Protein AF-A0A7W7I916-F1 (afdb_monomer)

Organism: NCBI:txid79909

Secondary structure (DSSP, 8-state):
------PPPPPPTTSHHHHHHHHT-S-EEE--SSHHHHHHHHHHHHHS---EEE-------STT----------S--TT---

Solvent-accessible surface area (backbone atoms only — not comparable to full-atom values): 5672 Å² total; per-residue (Å²): 136,88,77,77,87,74,75,78,76,80,69,49,68,86,36,74,69,23,43,58,58,52,69,79,42,79,62,45,76,43,69,66,90,52,71,64,60,46,51,51,49,52,46,44,30,71,76,71,67,31,53,64,49,75,60,77,85,84,76,85,78,56,98,90,58,91,72,95,65,97,68,86,78,85,69,75,61,90,85,73,81,127

Radius of gyration: 18.06 Å; Cα contacts (8 Å, |Δi|>4): 55; chains: 1; bounding box: 31×57×39 Å

Structure (mmCIF, N/CA/C/O backbone):
data_AF-A0A7W7I916-F1
#
_entry.id   AF-A0A7W7I916-F1
#
loop_
_atom_site.group_PDB
_atom_site.id
_atom_site.type_symbol
_atom_site.label_atom_id
_atom_site.label_alt_id
_atom_site.label_comp_id
_atom_site.label_asym_id
_atom_site.label_entity_id
_atom_site.label_seq_id
_atom_site.pdbx_PDB_ins_code
_atom_site.Cartn_x
_atom_site.Cartn_y
_atom_site.Cartn_z
_atom_site.occupancy
_atom_site.B_iso_or_equiv
_atom_site.auth_seq_id
_atom_site.auth_comp_id
_atom_site.auth_asym_id
_atom_site.auth_atom_id
_atom_site.pdbx_PDB_model_num
ATOM 1 N N . MET A 1 1 ? 16.748 38.772 4.925 1.00 43.50 1 MET A N 1
ATOM 2 C CA . MET A 1 1 ? 16.093 37.599 5.540 1.00 43.50 1 MET A CA 1
ATOM 3 C C . MET A 1 1 ? 15.091 37.044 4.530 1.00 43.50 1 MET A C 1
ATOM 5 O O . MET A 1 1 ? 13.937 37.438 4.539 1.00 43.50 1 MET A O 1
ATOM 9 N N . VAL A 1 2 ? 15.556 36.237 3.574 1.00 48.16 2 VAL A N 1
ATOM 10 C CA . VAL A 1 2 ? 14.700 35.612 2.547 1.00 48.16 2 VAL A CA 1
ATOM 11 C C . VAL A 1 2 ? 14.250 34.252 3.072 1.00 48.16 2 VAL A C 1
ATOM 13 O O . VAL A 1 2 ? 14.941 33.254 2.904 1.00 48.16 2 VAL A O 1
ATOM 16 N N . GLY A 1 3 ? 13.130 34.234 3.794 1.00 51.19 3 GLY A N 1
ATOM 17 C CA . GLY A 1 3 ? 12.445 33.003 4.181 1.00 51.19 3 GLY A CA 1
ATOM 18 C C . GLY A 1 3 ? 11.452 32.627 3.090 1.00 51.19 3 GLY A C 1
ATOM 19 O O . GLY A 1 3 ? 10.361 33.185 3.036 1.00 51.19 3 GLY A O 1
ATOM 20 N N . GLY A 1 4 ? 11.844 31.730 2.186 1.00 57.50 4 GLY A N 1
ATOM 21 C CA . GLY A 1 4 ? 10.918 31.148 1.219 1.00 57.50 4 GLY A CA 1
ATOM 22 C C . GLY A 1 4 ? 9.878 30.287 1.938 1.00 57.50 4 GLY A C 1
ATOM 23 O O . GLY A 1 4 ? 10.233 29.447 2.762 1.00 57.50 4 GLY A O 1
ATOM 24 N N . PHE A 1 5 ? 8.598 30.496 1.628 1.00 67.62 5 PHE A N 1
ATOM 25 C CA . PHE A 1 5 ? 7.484 29.655 2.069 1.00 67.62 5 PHE A CA 1
ATOM 26 C C . PHE A 1 5 ? 7.590 28.283 1.387 1.00 67.62 5 PHE A C 1
ATOM 28 O O . PHE A 1 5 ? 6.993 28.037 0.340 1.00 67.62 5 PHE A O 1
ATOM 35 N N . LEU A 1 6 ? 8.415 27.392 1.937 1.00 66.44 6 LEU A N 1
ATOM 36 C CA . LEU A 1 6 ? 8.409 25.987 1.550 1.00 66.44 6 LEU A CA 1
ATOM 37 C C . LEU A 1 6 ? 7.125 25.375 2.107 1.00 66.44 6 LEU A C 1
ATOM 39 O O . LEU A 1 6 ? 6.961 25.238 3.318 1.00 66.44 6 LEU A O 1
ATOM 43 N N . LYS A 1 7 ? 6.190 25.044 1.213 1.00 68.88 7 LYS A N 1
ATOM 44 C CA . LYS A 1 7 ? 4.992 24.291 1.579 1.00 68.88 7 LYS A CA 1
ATOM 45 C C . LYS A 1 7 ? 5.453 22.942 2.153 1.00 68.88 7 LYS A C 1
ATOM 47 O O . LYS A 1 7 ? 6.285 22.294 1.512 1.00 68.88 7 LYS A O 1
ATOM 52 N N . PRO A 1 8 ? 4.971 22.529 3.338 1.00 79.19 8 PRO A N 1
ATOM 53 C CA . PRO A 1 8 ? 5.373 21.255 3.9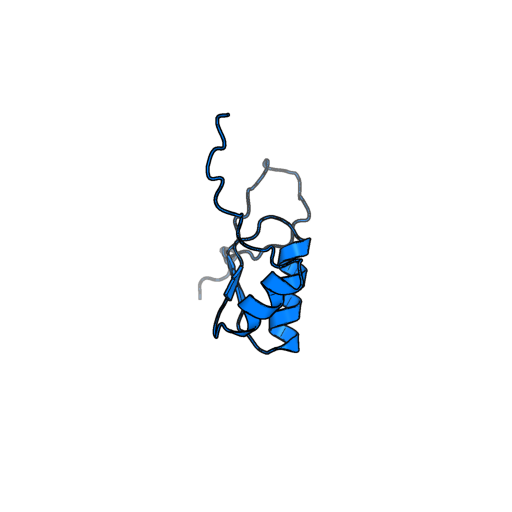13 1.00 79.19 8 PRO A CA 1
ATOM 54 C C . PRO A 1 8 ? 5.027 20.131 2.937 1.00 79.19 8 PRO A C 1
ATOM 56 O O . PRO A 1 8 ? 3.961 20.145 2.313 1.00 79.19 8 PRO A O 1
ATOM 59 N N . ALA A 1 9 ? 5.955 19.188 2.777 1.00 76.75 9 ALA A N 1
ATOM 60 C CA . ALA A 1 9 ? 5.693 17.991 1.999 1.00 76.75 9 ALA A CA 1
ATOM 61 C C . ALA A 1 9 ? 4.523 17.219 2.637 1.00 76.75 9 ALA A C 1
ATOM 63 O O . ALA A 1 9 ? 4.390 17.227 3.866 1.00 76.75 9 ALA A O 1
ATOM 64 N N . PRO A 1 10 ? 3.665 16.570 1.834 1.00 84.19 10 PRO A N 1
ATOM 65 C CA . PRO A 1 10 ? 2.660 15.670 2.379 1.00 84.19 10 PRO A CA 1
ATOM 66 C C . PRO A 1 10 ? 3.340 14.537 3.172 1.00 84.19 10 PRO A C 1
ATOM 68 O O . PRO A 1 10 ? 4.449 14.128 2.812 1.00 84.19 10 PRO A O 1
ATOM 71 N N . PRO A 1 11 ? 2.697 14.037 4.241 1.00 91.38 11 PRO A N 1
ATOM 72 C CA . PRO A 1 11 ? 3.255 12.972 5.068 1.00 91.38 11 PRO A CA 1
ATOM 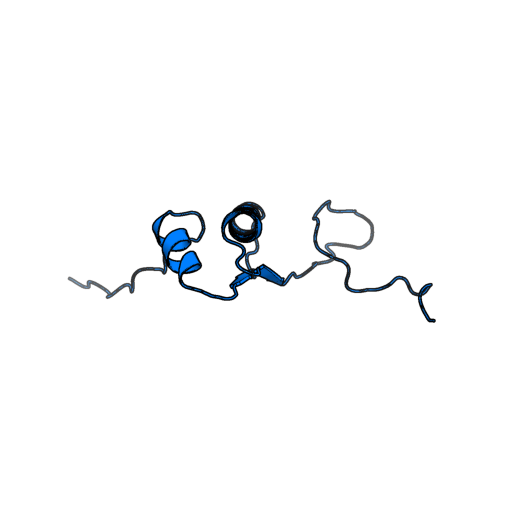73 C C . PRO A 1 11 ? 3.432 11.682 4.263 1.00 91.38 11 PRO A C 1
ATOM 75 O O . PRO A 1 11 ? 2.660 11.381 3.349 1.00 91.38 11 PRO A O 1
ATOM 78 N N . SER A 1 12 ? 4.461 10.910 4.607 1.00 93.06 12 SER A N 1
ATOM 79 C CA . SER A 1 12 ? 4.747 9.633 3.951 1.00 93.06 12 SER A CA 1
ATOM 80 C C . SER A 1 12 ? 3.783 8.548 4.425 1.00 93.06 12 SER A C 1
ATOM 82 O O . SER A 1 12 ? 3.453 8.486 5.604 1.00 93.06 12 SER A O 1
ATOM 84 N N . ILE A 1 13 ? 3.405 7.611 3.548 1.00 93.69 13 ILE A N 1
ATOM 85 C CA . ILE A 1 13 ? 2.612 6.432 3.946 1.00 93.69 13 ILE A CA 1
ATOM 86 C C . ILE A 1 13 ? 3.353 5.529 4.947 1.00 93.69 13 ILE A C 1
ATOM 88 O O . ILE A 1 13 ? 2.747 4.736 5.656 1.00 93.69 13 ILE A O 1
ATOM 92 N N . CYS A 1 14 ? 4.679 5.657 5.025 1.00 95.19 14 CYS A N 1
ATOM 93 C CA . CYS A 1 14 ? 5.503 4.944 5.998 1.00 95.19 14 CYS A CA 1
ATOM 94 C C . CYS A 1 14 ? 5.483 5.582 7.398 1.00 95.19 14 CYS A C 1
ATOM 96 O O . CYS A 1 14 ? 6.115 5.041 8.300 1.00 95.19 14 CYS A O 1
ATOM 98 N N . GLU A 1 15 ? 4.822 6.727 7.571 1.00 94.94 15 GLU A N 1
ATOM 99 C CA . GLU A 1 15 ? 4.696 7.444 8.840 1.00 94.94 15 GLU A CA 1
ATOM 100 C C . GLU A 1 15 ? 3.268 7.328 9.378 1.00 94.94 15 GLU A C 1
ATOM 102 O O . GLU A 1 15 ? 2.306 7.287 8.608 1.00 94.94 15 GLU A O 1
ATOM 107 N N . ASP A 1 16 ? 3.120 7.365 10.703 1.00 95.38 16 ASP A N 1
ATOM 108 C CA . ASP A 1 16 ? 1.822 7.225 11.376 1.00 95.38 16 ASP A CA 1
ATOM 109 C C . ASP A 1 16 ? 0.767 8.212 10.862 1.00 95.38 16 ASP A C 1
ATOM 111 O O . ASP A 1 16 ? -0.396 7.854 10.688 1.00 95.38 16 ASP A O 1
ATOM 115 N N . LEU A 1 17 ? 1.156 9.466 10.603 1.00 95.12 17 LEU A N 1
ATOM 116 C CA . LEU A 1 17 ? 0.227 10.478 10.101 1.00 95.12 17 LEU A CA 1
ATOM 117 C C . LEU A 1 17 ? -0.276 10.136 8.692 1.00 95.12 17 LEU A C 1
ATOM 119 O O . LEU A 1 17 ? -1.462 10.301 8.418 1.00 95.12 17 LEU A O 1
ATOM 123 N N . GLY A 1 18 ? 0.601 9.642 7.815 1.00 94.12 18 GLY A N 1
ATOM 124 C CA . GLY A 1 18 ? 0.211 9.225 6.470 1.00 94.12 18 GLY A CA 1
ATOM 125 C C . GLY A 1 18 ? -0.703 8.004 6.488 1.00 94.12 18 GLY A C 1
ATOM 126 O O . GLY A 1 18 ? -1.661 7.957 5.722 1.00 94.12 18 GLY A O 1
ATOM 127 N N . GLN A 1 19 ? -0.468 7.061 7.405 1.00 94.88 19 GLN A N 1
ATOM 128 C CA . GLN A 1 19 ? -1.347 5.902 7.591 1.00 94.88 19 GLN A CA 1
ATOM 129 C C . GLN A 1 19 ? -2.730 6.313 8.096 1.00 94.88 19 GLN A C 1
ATOM 131 O O . GLN A 1 19 ? -3.728 5.879 7.537 1.00 94.88 19 GLN A O 1
ATOM 136 N N . ARG A 1 20 ? -2.811 7.205 9.091 1.00 95.25 20 ARG A N 1
ATOM 137 C CA . ARG A 1 20 ? -4.100 7.710 9.600 1.00 95.25 20 ARG A CA 1
ATOM 138 C C . ARG A 1 20 ? -4.911 8.414 8.522 1.00 95.25 20 ARG A C 1
ATOM 140 O O . ARG A 1 20 ? -6.098 8.163 8.412 1.00 95.25 20 ARG A O 1
ATOM 147 N N . ILE A 1 21 ? -4.256 9.241 7.708 1.00 94.31 21 ILE A N 1
ATOM 148 C CA . ILE A 1 21 ? -4.908 9.897 6.571 1.00 94.31 21 ILE A CA 1
ATOM 149 C C . ILE A 1 21 ? -5.405 8.858 5.560 1.00 94.31 21 ILE A C 1
ATOM 151 O O . ILE A 1 21 ? -6.481 9.028 5.005 1.00 94.31 21 ILE A O 1
ATOM 155 N N . ALA A 1 22 ? -4.646 7.786 5.313 1.00 93.62 22 ALA A N 1
ATOM 156 C CA . ALA A 1 22 ? -5.052 6.725 4.396 1.00 93.62 22 ALA A CA 1
ATOM 157 C C . ALA A 1 22 ? -6.306 5.966 4.869 1.00 93.62 22 ALA A C 1
ATOM 159 O O . ALA A 1 22 ? -7.088 5.542 4.024 1.00 9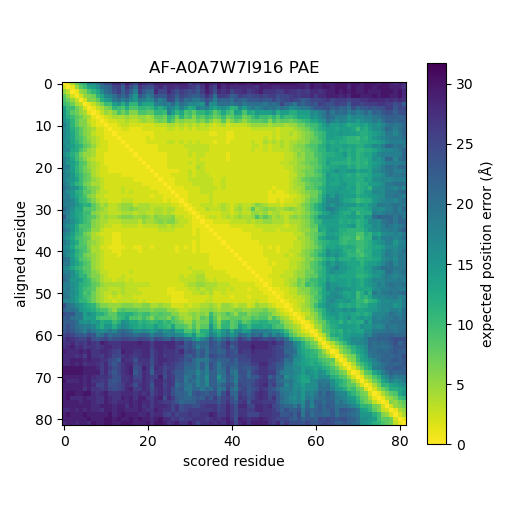3.62 22 ALA A O 1
ATOM 160 N N . LEU A 1 23 ? -6.519 5.842 6.185 1.00 94.62 23 LEU A N 1
ATOM 161 C CA . LEU A 1 23 ? -7.713 5.205 6.759 1.00 94.62 23 LEU A CA 1
ATOM 162 C C . LEU A 1 23 ? -9.011 5.987 6.507 1.00 94.62 23 LEU A C 1
ATOM 164 O O . LEU A 1 23 ? -10.086 5.402 6.575 1.00 94.62 23 LEU A O 1
ATOM 168 N N . ASP A 1 24 ? -8.923 7.281 6.188 1.00 95.56 24 ASP A N 1
ATOM 169 C CA . ASP A 1 24 ? -10.090 8.106 5.855 1.00 95.56 24 ASP A CA 1
ATOM 170 C C . ASP A 1 24 ? -10.569 7.908 4.399 1.00 95.56 24 ASP A C 1
ATOM 172 O O . ASP A 1 24 ? -11.560 8.513 3.988 1.00 95.56 24 ASP A O 1
ATOM 176 N N . TYR A 1 25 ? -9.870 7.096 3.595 1.00 93.56 25 TYR A N 1
ATOM 177 C CA . TYR A 1 25 ? -10.215 6.841 2.194 1.00 93.56 25 TYR A CA 1
ATOM 178 C C . TYR A 1 25 ? -10.873 5.476 1.992 1.00 93.56 25 TYR A C 1
ATOM 180 O O . TYR A 1 25 ? -10.423 4.463 2.519 1.00 93.56 25 TYR A O 1
ATOM 188 N N . ASP A 1 26 ? -11.862 5.436 1.098 1.00 94.12 26 ASP A N 1
ATOM 189 C CA . ASP A 1 26 ? -12.536 4.193 0.706 1.00 94.12 26 ASP A CA 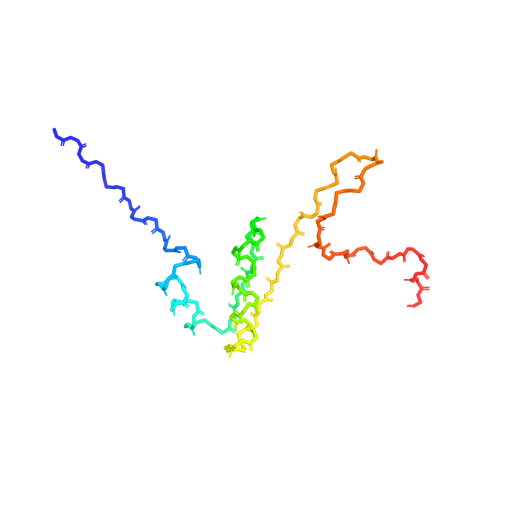1
ATOM 190 C C . ASP A 1 26 ? -11.732 3.348 -0.294 1.00 94.12 26 ASP A C 1
ATOM 192 O O . ASP A 1 26 ? -11.962 2.151 -0.424 1.00 94.12 26 ASP A O 1
ATOM 196 N N . VAL A 1 27 ? -10.827 3.964 -1.063 1.00 93.31 27 VAL A N 1
ATOM 197 C CA . VAL A 1 27 ? -10.014 3.300 -2.096 1.00 93.31 27 VAL A CA 1
ATOM 198 C C . VAL A 1 27 ? -8.664 4.000 -2.211 1.00 93.31 27 VAL A C 1
ATOM 200 O O . VAL A 1 27 ? -8.602 5.230 -2.248 1.00 93.31 27 VAL A O 1
ATOM 203 N N . ILE A 1 28 ? -7.580 3.230 -2.352 1.00 93.19 28 ILE A N 1
ATOM 204 C CA . ILE A 1 28 ? -6.223 3.767 -2.521 1.00 93.19 28 ILE A CA 1
ATOM 205 C C . ILE A 1 28 ? -5.595 3.265 -3.826 1.00 93.19 28 ILE A C 1
ATOM 207 O O . ILE A 1 28 ? -5.567 2.071 -4.110 1.00 93.19 28 ILE A O 1
ATOM 211 N N . PHE A 1 29 ? -5.000 4.173 -4.601 1.00 92.12 29 PHE A N 1
ATOM 212 C CA . PHE A 1 29 ? -4.175 3.827 -5.762 1.00 92.12 29 PHE A CA 1
ATOM 213 C C . PHE A 1 29 ? -2.689 3.834 -5.379 1.00 92.12 29 PHE A C 1
ATOM 215 O O . PHE A 1 29 ? -2.101 4.879 -5.095 1.00 92.12 29 PHE A O 1
ATOM 222 N N . SER A 1 30 ? -2.062 2.658 -5.379 1.00 87.44 30 SER A N 1
ATOM 223 C CA . SER A 1 30 ? -0.647 2.472 -5.062 1.00 87.44 30 SER A CA 1
ATOM 224 C C . SER A 1 30 ? 0.219 2.637 -6.315 1.00 87.44 30 SER A C 1
ATOM 226 O O . SER A 1 30 ? 0.444 1.703 -7.090 1.00 87.44 30 SER A O 1
ATOM 228 N N . CYS A 1 31 ? 0.751 3.845 -6.494 1.00 84.94 31 CYS A N 1
ATOM 229 C CA . CYS A 1 31 ? 1.702 4.190 -7.560 1.00 84.94 31 CYS A CA 1
ATOM 230 C C . CYS A 1 31 ? 3.124 4.415 -7.018 1.00 84.94 31 CYS A C 1
ATOM 232 O O . CYS A 1 31 ? 3.877 5.225 -7.544 1.00 84.94 31 CYS A O 1
ATOM 234 N N . VAL A 1 32 ? 3.491 3.741 -5.924 1.00 85.25 32 VAL A N 1
ATOM 235 C CA . VAL A 1 32 ? 4.806 3.915 -5.282 1.00 85.25 32 VAL A CA 1
ATOM 236 C C . VAL A 1 32 ? 5.903 3.150 -6.028 1.00 85.25 32 VAL A C 1
ATOM 238 O O . VAL A 1 32 ? 5.664 2.067 -6.541 1.00 85.25 32 VAL A O 1
ATOM 241 N N . ASP A 1 33 ? 7.139 3.629 -6.070 1.00 82.19 33 ASP A N 1
ATOM 242 C CA . ASP A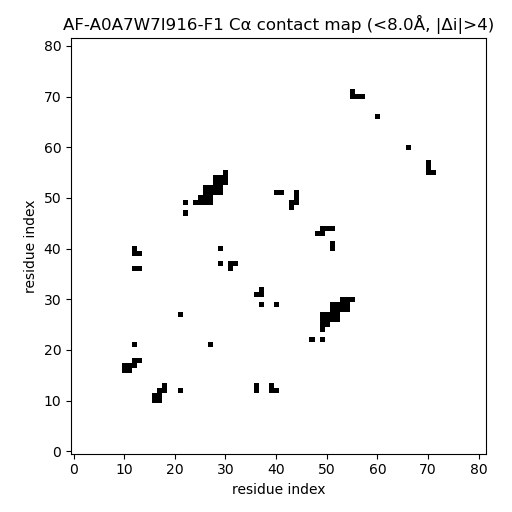 1 33 ? 8.191 2.877 -6.783 1.00 82.19 33 ASP A CA 1
ATOM 243 C C . ASP A 1 33 ? 8.892 1.850 -5.893 1.00 82.19 33 ASP A C 1
ATOM 245 O O . ASP A 1 33 ? 9.341 0.800 -6.346 1.00 82.19 33 ASP A O 1
ATOM 249 N N . ARG A 1 34 ? 8.972 2.131 -4.590 1.00 84.00 34 ARG A N 1
ATOM 250 C CA . ARG A 1 34 ? 9.775 1.329 -3.666 1.00 84.00 34 ARG A CA 1
ATOM 251 C C . ARG A 1 34 ? 8.968 0.161 -3.078 1.00 84.00 34 ARG A C 1
ATOM 253 O O . ARG A 1 34 ? 7.788 0.339 -2.773 1.00 84.00 34 ARG A O 1
ATOM 260 N N . PRO A 1 35 ? 9.600 -1.007 -2.838 1.00 87.25 35 PRO A N 1
ATOM 261 C CA . PRO A 1 35 ? 8.923 -2.168 -2.253 1.00 87.25 35 PRO A CA 1
ATOM 262 C C . PRO A 1 35 ? 8.337 -1.903 -0.865 1.00 87.25 35 PRO A C 1
ATOM 264 O O . PRO A 1 35 ? 7.277 -2.419 -0.535 1.00 87.25 35 PRO A O 1
ATOM 267 N N . TRP A 1 36 ? 9.009 -1.081 -0.058 1.00 91.62 36 TRP A N 1
ATOM 268 C CA . TRP A 1 36 ? 8.598 -0.853 1.325 1.00 91.62 36 TRP A CA 1
ATOM 269 C C . TRP A 1 36 ? 7.264 -0.092 1.461 1.00 91.62 36 TRP A C 1
ATOM 271 O O . TRP A 1 36 ? 6.343 -0.649 2.051 1.00 91.62 36 TRP A O 1
ATOM 281 N N . PRO A 1 37 ? 7.069 1.098 0.854 1.00 91.94 37 PRO A N 1
ATOM 282 C CA . PRO A 1 37 ? 5.758 1.757 0.835 1.00 91.94 37 PRO A CA 1
ATOM 283 C C . PRO A 1 37 ? 4.636 0.876 0.269 1.00 91.94 37 PRO A C 1
ATOM 285 O O . PRO A 1 37 ? 3.498 0.946 0.724 1.00 91.94 37 PRO A O 1
ATOM 288 N N . ARG A 1 38 ? 4.962 0.013 -0.703 1.00 91.00 38 ARG A N 1
ATOM 289 C CA . ARG A 1 38 ? 4.013 -0.950 -1.269 1.00 91.00 38 ARG A CA 1
ATOM 290 C C . ARG A 1 38 ? 3.601 -2.017 -0.264 1.00 91.00 38 ARG A C 1
ATOM 292 O O . ARG A 1 38 ? 2.426 -2.354 -0.200 1.00 91.00 38 ARG A O 1
ATOM 299 N N . ALA A 1 39 ? 4.543 -2.527 0.527 1.00 92.31 39 ALA A N 1
ATOM 300 C CA . ALA A 1 39 ? 4.250 -3.476 1.594 1.00 92.31 39 ALA A CA 1
ATOM 301 C C . ALA A 1 39 ? 3.346 -2.856 2.672 1.00 92.31 39 ALA A C 1
ATOM 303 O O . ALA A 1 39 ? 2.407 -3.512 3.110 1.00 92.31 39 ALA A O 1
ATOM 304 N N . VAL A 1 40 ? 3.574 -1.587 3.032 1.00 94.69 40 VAL A N 1
ATOM 305 C CA . VAL A 1 40 ? 2.727 -0.855 3.991 1.00 94.69 40 VAL A CA 1
ATOM 306 C C . VAL A 1 40 ? 1.297 -0.696 3.465 1.00 94.69 40 VAL A C 1
ATOM 308 O O . VAL A 1 40 ? 0.344 -1.003 4.171 1.00 94.69 40 VAL A O 1
ATOM 311 N N . LEU A 1 41 ? 1.129 -0.288 2.204 1.00 93.56 41 LEU A N 1
ATOM 312 C CA . LEU A 1 41 ? -0.198 -0.189 1.584 1.00 93.56 41 LEU A CA 1
ATOM 313 C C . LEU A 1 41 ? -0.898 -1.550 1.494 1.00 93.56 41 LEU A C 1
ATOM 315 O O . LEU A 1 41 ? -2.084 -1.659 1.779 1.00 93.56 41 LEU A O 1
ATOM 319 N N . ASN A 1 42 ? -0.159 -2.602 1.149 1.00 92.00 42 ASN A N 1
ATOM 320 C CA . ASN A 1 42 ? -0.689 -3.961 1.126 1.00 92.00 42 ASN A CA 1
ATOM 321 C C . ASN A 1 42 ? -1.149 -4.408 2.522 1.00 92.00 42 ASN A C 1
ATOM 323 O O . ASN A 1 42 ? -2.188 -5.043 2.646 1.00 92.00 42 ASN A O 1
ATOM 327 N N . GLN A 1 43 ? -0.415 -4.041 3.577 1.00 94.62 43 GLN A N 1
ATO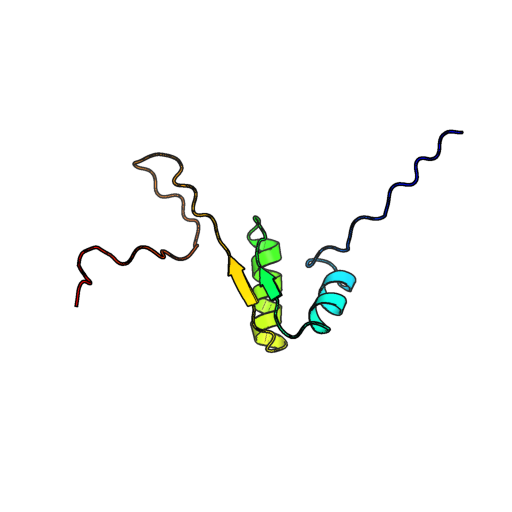M 328 C CA . GLN A 1 43 ? -0.837 -4.298 4.951 1.00 94.62 43 GLN A CA 1
ATOM 329 C C . GLN A 1 43 ? -2.169 -3.608 5.264 1.00 94.62 43 GLN A C 1
ATOM 331 O O . GLN A 1 43 ? -3.073 -4.303 5.711 1.00 94.62 43 GLN A O 1
ATOM 336 N N . LEU A 1 44 ? -2.316 -2.312 4.955 1.00 93.50 44 LEU A N 1
ATOM 337 C CA . LEU A 1 44 ? -3.573 -1.569 5.149 1.00 93.50 44 LEU A CA 1
ATOM 338 C C . LEU A 1 44 ? -4.755 -2.222 4.416 1.00 93.50 44 LEU A C 1
ATOM 340 O O . LEU A 1 44 ? -5.855 -2.300 4.956 1.00 93.50 44 LEU A O 1
ATOM 344 N N . ALA A 1 45 ? -4.527 -2.759 3.214 1.00 93.56 45 ALA A N 1
ATOM 345 C CA . ALA A 1 45 ? -5.565 -3.483 2.484 1.00 93.56 45 ALA A CA 1
ATOM 346 C C . ALA A 1 45 ? -6.047 -4.741 3.221 1.00 93.56 45 ALA A C 1
ATOM 348 O O . ALA A 1 45 ? -7.235 -5.059 3.195 1.00 93.56 45 ALA A O 1
ATOM 349 N N . TYR A 1 46 ? -5.135 -5.459 3.882 1.00 94.12 46 TYR A N 1
ATOM 350 C CA . TYR A 1 46 ? -5.467 -6.674 4.626 1.00 94.12 46 TYR A CA 1
ATOM 351 C C . TYR A 1 46 ? -5.997 -6.402 6.037 1.00 94.12 46 TYR A C 1
ATOM 353 O O . TYR A 1 46 ? -6.849 -7.161 6.497 1.00 94.12 46 TYR A O 1
ATOM 361 N N . SER A 1 47 ? -5.505 -5.375 6.736 1.00 95.62 47 SER A N 1
ATOM 362 C CA . SER A 1 47 ? -5.936 -5.058 8.104 1.00 95.62 47 SER A CA 1
ATOM 363 C C . SER A 1 47 ? -7.229 -4.258 8.148 1.00 95.62 47 SER A C 1
ATOM 365 O O . SER A 1 47 ? -8.109 -4.578 8.943 1.00 95.62 47 SER A O 1
ATOM 367 N N . ASP A 1 48 ? -7.348 -3.249 7.289 1.00 93.50 48 ASP A N 1
ATOM 368 C CA . ASP A 1 48 ? -8.408 -2.239 7.359 1.00 93.50 48 ASP A CA 1
ATOM 369 C C . ASP A 1 48 ? -9.423 -2.383 6.215 1.00 93.50 48 ASP A C 1
ATOM 371 O O . ASP A 1 48 ? -10.366 -1.605 6.109 1.00 93.50 48 ASP A O 1
ATOM 375 N N . LEU A 1 49 ? -9.254 -3.418 5.379 1.00 92.38 49 LEU A N 1
ATOM 376 C CA . LEU A 1 49 ? -10.135 -3.771 4.259 1.00 92.38 49 LEU A CA 1
ATOM 377 C C . LEU A 1 49 ? -10.322 -2.640 3.236 1.00 92.38 49 LEU A C 1
ATOM 379 O O . LEU A 1 49 ? -11.322 -2.602 2.518 1.00 92.38 49 LEU A O 1
ATOM 383 N N . ILE A 1 50 ? -9.331 -1.753 3.130 1.00 92.31 50 ILE A N 1
ATOM 384 C CA . ILE A 1 50 ? -9.314 -0.676 2.143 1.00 92.31 50 ILE A CA 1
ATOM 385 C C . ILE A 1 50 ? -8.790 -1.244 0.817 1.00 92.31 50 ILE A C 1
ATOM 387 O O . ILE A 1 50 ? -7.635 -1.673 0.747 1.00 92.31 50 ILE A O 1
ATOM 391 N N . PRO A 1 51 ? -9.579 -1.266 -0.268 1.00 91.50 51 PRO A N 1
ATOM 392 C CA . PRO A 1 51 ? -9.102 -1.742 -1.560 1.00 91.50 51 PRO A CA 1
ATOM 393 C C . PRO A 1 51 ? -7.916 -0.901 -2.063 1.00 91.50 51 PRO A C 1
ATOM 395 O O . PRO A 1 51 ? -8.038 0.300 -2.313 1.00 91.50 51 PRO A O 1
ATOM 398 N N . VAL A 1 52 ? -6.768 -1.562 -2.259 1.00 91.38 52 VAL A N 1
ATOM 399 C CA . VAL A 1 52 ? -5.550 -0.966 -2.830 1.00 91.38 52 VAL A CA 1
ATOM 400 C C . VAL A 1 52 ? -5.348 -1.448 -4.266 1.00 91.38 52 VAL A C 1
ATOM 402 O O . VAL A 1 52 ? -5.100 -2.627 -4.517 1.00 91.38 52 VAL A O 1
ATOM 405 N N . ILE A 1 53 ? -5.402 -0.521 -5.222 1.00 89.62 53 ILE A N 1
ATOM 406 C CA . ILE A 1 53 ? -5.155 -0.778 -6.644 1.00 89.62 53 ILE A CA 1
ATOM 407 C C . ILE A 1 53 ? -3.694 -0.449 -6.952 1.00 89.62 53 ILE A C 1
ATOM 409 O O . ILE A 1 53 ? -3.293 0.714 -6.954 1.00 89.62 53 ILE A O 1
ATOM 413 N N . ASP A 1 54 ? -2.879 -1.468 -7.214 1.00 83.12 54 ASP A N 1
ATOM 414 C CA . ASP A 1 54 ? -1.433 -1.316 -7.369 1.00 83.12 54 ASP A CA 1
ATOM 415 C C . ASP A 1 54 ? -1.015 -1.137 -8.844 1.00 83.12 54 ASP A C 1
ATOM 417 O O . ASP A 1 54 ? -0.934 -2.095 -9.611 1.00 83.12 54 ASP A O 1
ATOM 421 N N . GLY A 1 55 ? -0.725 0.106 -9.246 1.00 77.19 55 GLY A N 1
ATOM 422 C CA . GLY A 1 55 ? -0.382 0.482 -10.625 1.00 77.19 55 GLY A CA 1
ATOM 423 C C . GLY A 1 55 ? 1.120 0.449 -10.893 1.00 77.19 55 GLY A C 1
ATOM 424 O O . GLY A 1 55 ? 1.872 1.224 -10.288 1.00 77.19 55 GLY A O 1
ATOM 425 N N . GLY A 1 56 ? 1.573 -0.484 -11.741 1.00 73.75 56 GLY A N 1
ATOM 426 C CA . GLY A 1 56 ? 2.993 -0.760 -11.903 1.00 73.75 56 GLY A CA 1
ATOM 427 C C . GLY A 1 56 ? 3.601 -0.824 -13.260 1.00 73.75 56 GLY A C 1
ATOM 428 O O . GLY A 1 56 ? 3.123 -1.527 -14.136 1.00 73.75 56 GLY A O 1
ATOM 429 N N . ILE A 1 57 ? 4.729 -0.128 -13.369 1.00 72.12 57 ILE A N 1
ATOM 430 C CA . ILE A 1 57 ? 5.517 -0.061 -14.580 1.00 72.12 57 ILE A CA 1
ATOM 431 C C . ILE A 1 57 ? 6.608 -1.120 -14.477 1.00 72.12 57 ILE A C 1
ATOM 433 O O . ILE A 1 57 ? 7.592 -0.963 -13.756 1.00 72.12 57 ILE A O 1
ATOM 437 N N . ALA A 1 58 ? 6.407 -2.220 -15.199 1.00 67.88 58 ALA A N 1
ATOM 438 C CA . ALA A 1 58 ? 7.482 -3.145 -15.502 1.00 67.88 58 ALA A CA 1
ATOM 439 C C . ALA A 1 58 ? 8.373 -2.483 -16.558 1.00 67.88 58 ALA A C 1
ATOM 441 O O . ALA A 1 58 ? 7.966 -2.303 -17.706 1.00 67.88 58 ALA A O 1
ATOM 442 N N . ILE A 1 59 ? 9.571 -2.078 -16.153 1.00 62.22 59 ILE A N 1
ATOM 443 C CA . ILE A 1 59 ? 10.605 -1.620 -17.076 1.00 62.22 59 ILE A CA 1
ATOM 444 C C . ILE A 1 59 ? 11.403 -2.868 -17.440 1.00 62.22 59 ILE A C 1
ATOM 446 O O . ILE A 1 59 ? 11.953 -3.479 -16.530 1.00 62.22 59 ILE A O 1
ATOM 450 N N . ASP A 1 60 ? 11.431 -3.271 -18.714 1.00 65.50 60 ASP A N 1
ATOM 451 C CA . ASP A 1 60 ? 12.289 -4.365 -19.193 1.00 65.50 60 ASP A CA 1
ATOM 452 C C . ASP A 1 60 ? 13.725 -3.835 -19.336 1.00 65.50 60 ASP A C 1
ATOM 454 O O . ASP A 1 60 ? 14.039 -3.134 -20.308 1.00 65.50 60 ASP A O 1
ATOM 458 N N . PRO A 1 61 ? 14.612 -4.073 -18.357 1.00 52.44 61 PRO A N 1
ATOM 459 C CA . PRO A 1 61 ? 15.949 -3.532 -18.368 1.00 52.44 61 PRO A CA 1
ATOM 460 C C . PRO A 1 61 ? 16.839 -4.572 -19.050 1.00 52.4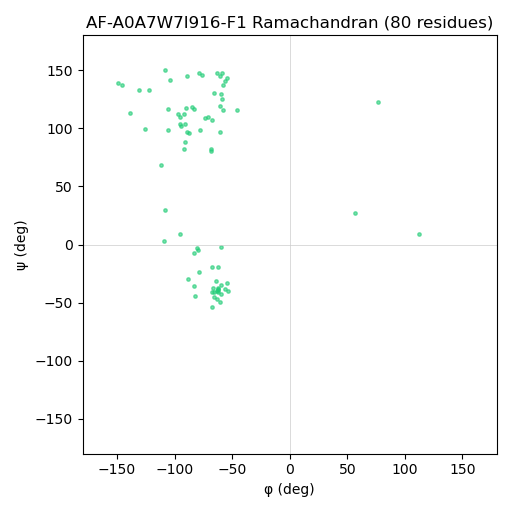4 61 PRO A C 1
ATOM 462 O O . PRO A 1 61 ? 17.559 -5.322 -18.394 1.00 52.44 61 PRO A O 1
ATOM 465 N N . PHE A 1 62 ? 16.824 -4.546 -20.383 1.00 56.84 62 PHE A N 1
ATOM 466 C CA . PHE A 1 62 ? 17.641 -5.357 -21.290 1.00 56.84 62 PHE A CA 1
ATOM 467 C C . PHE A 1 62 ? 17.193 -6.818 -21.466 1.00 56.84 62 PHE A C 1
ATOM 469 O O . PHE A 1 62 ? 17.236 -7.630 -20.543 1.00 56.84 62 PHE A O 1
ATOM 476 N N . ALA A 1 63 ? 16.927 -7.175 -22.728 1.00 52.22 63 ALA A N 1
ATOM 477 C CA . ALA A 1 63 ? 16.761 -8.548 -23.190 1.00 52.22 63 ALA A CA 1
ATOM 478 C C . ALA A 1 63 ? 17.876 -9.461 -22.641 1.00 52.22 63 ALA A C 1
ATOM 480 O O . ALA A 1 63 ? 19.052 -9.287 -22.967 1.00 52.22 63 ALA A O 1
ATOM 481 N N . GLY A 1 64 ? 17.501 -10.440 -21.813 1.00 50.38 64 GLY A N 1
ATOM 482 C CA . GLY A 1 64 ? 18.381 -11.543 -21.412 1.00 50.38 64 GLY A CA 1
ATOM 483 C C . GLY A 1 64 ? 18.827 -11.590 -19.949 1.00 50.38 64 GLY A C 1
ATOM 484 O O . GLY A 1 64 ? 19.681 -12.411 -19.625 1.00 50.38 64 GLY A O 1
ATOM 485 N N . ARG A 1 65 ? 18.279 -10.769 -19.046 1.00 47.16 65 ARG A N 1
ATOM 486 C CA . ARG A 1 65 ? 18.546 -10.903 -17.603 1.00 47.16 65 ARG A CA 1
ATOM 487 C C . ARG A 1 65 ? 17.278 -10.687 -16.785 1.00 47.16 65 ARG A C 1
ATOM 489 O O . ARG A 1 65 ? 16.738 -9.590 -16.745 1.00 47.16 65 ARG A O 1
ATOM 496 N N . GLU A 1 66 ? 16.815 -11.754 -16.134 1.00 51.22 66 GLU A N 1
ATOM 497 C CA . GLU A 1 66 ? 15.688 -11.694 -15.205 1.00 51.22 66 GLU A CA 1
ATOM 498 C C . GLU A 1 66 ? 16.086 -10.875 -13.975 1.00 51.22 66 GLU A C 1
ATOM 500 O O . GLU A 1 66 ? 16.865 -11.320 -13.130 1.00 51.22 66 GLU A O 1
ATOM 505 N N . LEU A 1 67 ? 15.548 -9.662 -13.864 1.00 49.94 67 LEU A N 1
ATOM 506 C CA . LEU A 1 67 ? 15.500 -8.979 -12.582 1.00 49.94 67 LEU A CA 1
ATOM 507 C C . LEU A 1 67 ? 14.251 -9.454 -11.854 1.00 49.94 67 LEU A C 1
ATOM 509 O O . LEU A 1 67 ? 13.128 -9.253 -12.311 1.00 49.94 67 LEU A O 1
ATOM 513 N N . ASN A 1 68 ? 14.476 -10.082 -10.706 1.00 52.53 68 ASN A N 1
ATOM 514 C CA . ASN A 1 68 ? 13.440 -10.550 -9.804 1.00 52.53 68 ASN A CA 1
ATOM 515 C C . ASN A 1 68 ? 12.725 -9.335 -9.182 1.00 52.53 68 ASN A C 1
ATOM 517 O O . ASN A 1 68 ? 13.066 -8.87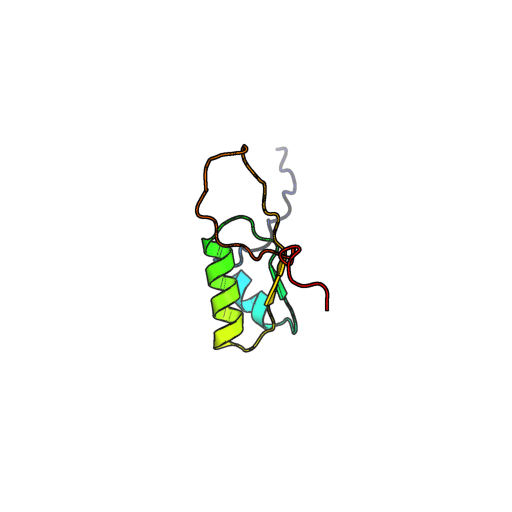9 -8.092 1.00 52.53 68 ASN A O 1
ATOM 521 N N . GLN A 1 69 ? 11.787 -8.743 -9.922 1.00 49.97 69 GLN A N 1
ATOM 522 C CA . GLN A 1 69 ? 10.914 -7.674 -9.453 1.00 49.97 69 GLN A CA 1
ATOM 523 C C . GLN A 1 69 ? 9.477 -8.108 -9.706 1.00 49.97 69 GLN A C 1
ATOM 525 O O . GLN A 1 69 ? 8.958 -8.061 -10.818 1.00 49.97 69 GLN A O 1
ATOM 530 N N . HIS A 1 70 ? 8.855 -8.606 -8.643 1.00 50.19 70 HIS A N 1
ATOM 531 C CA . HIS A 1 70 ? 7.468 -9.030 -8.622 1.00 50.19 70 HIS A CA 1
ATOM 532 C C . HIS A 1 70 ? 6.537 -7.850 -8.949 1.00 50.19 70 HIS A C 1
ATOM 534 O O . HIS A 1 70 ? 6.187 -7.065 -8.069 1.00 50.19 70 HIS A O 1
ATOM 540 N N . ARG A 1 71 ? 6.118 -7.726 -10.216 1.00 50.25 71 ARG A N 1
ATOM 541 C CA . ARG A 1 71 ? 4.937 -6.943 -10.604 1.00 50.25 71 ARG A CA 1
ATOM 542 C C . ARG A 1 71 ? 4.209 -7.570 -11.789 1.00 50.25 71 ARG A C 1
ATOM 544 O O . ARG A 1 71 ? 4.828 -8.080 -12.719 1.00 50.25 71 ARG A O 1
ATOM 551 N N . ALA A 1 72 ? 2.882 -7.590 -11.679 1.00 44.03 72 ALA A N 1
ATOM 552 C CA . ALA A 1 72 ? 1.976 -8.424 -12.455 1.00 44.03 72 ALA A CA 1
ATOM 553 C C . ALA A 1 72 ? 2.072 -8.196 -13.972 1.00 44.03 72 ALA A C 1
ATOM 555 O O . ALA A 1 72 ? 1.879 -7.092 -14.479 1.00 44.03 72 ALA A O 1
ATOM 556 N N . ARG A 1 73 ? 2.311 -9.294 -14.695 1.00 50.19 73 ARG A N 1
ATOM 557 C CA . ARG A 1 73 ? 2.121 -9.410 -16.143 1.00 50.19 73 ARG A CA 1
ATOM 558 C C . ARG A 1 73 ? 0.657 -9.101 -16.483 1.00 50.19 73 ARG A C 1
ATOM 560 O O . ARG A 1 73 ? -0.213 -9.889 -16.136 1.00 50.19 73 ARG A O 1
ATOM 567 N N . THR A 1 74 ? 0.382 -8.033 -17.230 1.00 41.75 74 THR A N 1
ATOM 568 C CA . THR A 1 74 ? -0.894 -7.873 -17.965 1.00 41.75 74 THR A CA 1
ATOM 569 C C . THR A 1 74 ? -0.798 -8.336 -19.418 1.00 41.75 74 THR A C 1
ATOM 571 O O . THR A 1 74 ? -1.737 -8.157 -20.187 1.00 41.75 74 THR A O 1
ATOM 574 N N . ARG A 1 75 ? 0.307 -8.983 -19.816 1.00 37.81 75 ARG A N 1
ATOM 575 C CA . ARG A 1 75 ? 0.357 -9.726 -21.076 1.00 37.81 75 ARG A CA 1
ATOM 576 C C . ARG A 1 75 ? -0.061 -11.174 -20.803 1.00 37.81 75 ARG A C 1
ATOM 578 O O . ARG A 1 75 ? 0.760 -11.917 -20.258 1.00 37.81 75 ARG A O 1
ATOM 585 N N . PRO A 1 76 ? -1.286 -11.602 -21.159 1.00 45.03 76 PRO A N 1
ATOM 586 C CA . PRO A 1 76 ? -1.554 -13.028 -21.245 1.00 45.03 76 PRO A CA 1
ATOM 587 C C . PRO A 1 76 ? -0.542 -13.643 -22.229 1.00 45.03 76 PRO A C 1
ATOM 589 O O . PRO A 1 76 ? -0.196 -13.007 -23.234 1.00 45.03 76 PRO A O 1
ATOM 592 N N . PRO A 1 77 ? -0.008 -14.846 -21.953 1.00 48.91 77 PRO A N 1
ATOM 593 C CA . PRO A 1 77 ? 0.760 -15.563 -22.957 1.00 48.91 77 PRO A CA 1
ATOM 594 C C . PRO A 1 77 ? -0.102 -15.703 -24.216 1.00 48.91 77 PRO A C 1
ATOM 596 O O . PRO A 1 77 ? -1.306 -15.934 -24.119 1.00 48.91 77 PRO A O 1
ATOM 599 N N . SER A 1 78 ? 0.505 -15.613 -25.401 1.00 52.88 78 SER A N 1
ATOM 600 C CA . SER A 1 78 ? -0.187 -15.778 -26.692 1.00 52.88 78 SER A CA 1
ATOM 601 C C . SER A 1 78 ? -0.859 -17.150 -26.872 1.00 52.88 78 SER A C 1
ATOM 603 O O . SER A 1 78 ? -1.489 -17.387 -27.894 1.00 52.88 78 SER A O 1
ATOM 605 N N . SER A 1 79 ? -0.727 -18.052 -25.895 1.00 50.19 79 SER A N 1
ATOM 606 C CA . SER A 1 79 ? -1.397 -19.349 -25.820 1.00 50.19 79 SER A CA 1
ATOM 607 C C . SER A 1 79 ? -2.822 -19.293 -25.257 1.00 50.19 79 SER A C 1
ATOM 609 O O . SER A 1 79 ? -3.497 -20.313 -25.262 1.00 50.19 79 SER A O 1
ATOM 611 N N . TRP A 1 80 ? -3.277 -18.144 -24.750 1.00 46.72 80 TRP A N 1
ATOM 612 C CA . TRP A 1 80 ? -4.643 -17.958 -24.252 1.00 46.72 80 TRP A CA 1
ATOM 613 C C . TRP A 1 80 ? -5.402 -17.001 -25.175 1.00 46.72 80 TRP A C 1
ATOM 615 O O . TRP A 1 80 ? -5.688 -15.860 -24.826 1.00 46.72 80 TRP A O 1
ATOM 625 N N . THR A 1 81 ? -5.668 -17.466 -26.398 1.00 46.88 81 THR A N 1
ATOM 626 C CA . THR A 1 81 ? -6.813 -17.010 -27.198 1.00 46.88 81 THR A CA 1
ATOM 627 C C . THR A 1 81 ? -7.835 -18.138 -27.166 1.00 46.88 81 THR A C 1
ATOM 629 O O . THR A 1 81 ? -7.696 -19.134 -27.872 1.00 46.88 81 THR A O 1
ATOM 632 N N . CYS A 1 82 ? -8.818 -17.993 -26.288 1.00 38.44 82 CYS A N 1
ATOM 633 C CA . CYS A 1 82 ? -10.110 -18.659 -26.348 1.00 38.44 82 CYS A CA 1
ATOM 634 C C . CYS A 1 82 ? -11.152 -17.661 -25.849 1.00 38.44 82 CYS A C 1
ATOM 636 O O . CYS A 1 82 ? -10.860 -16.994 -24.828 1.00 38.44 82 CYS A O 1
#

Foldseek 3Di:
DDDDPDPDDDDQLVDPVVVVVVLVDQEEEAPDDDPPSVVSVVVCCVPSVRHYHYDDDDDPPDDDDDDPDDDDDPDDPPVPDD

Nearest PDB structures (foldse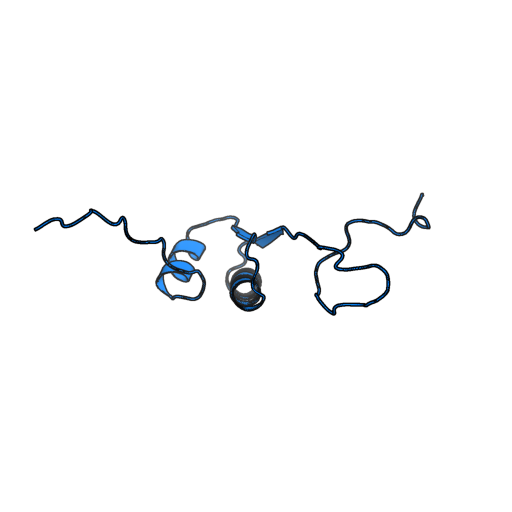ek):
  2ffh-assembly1_A  TM=6.153E-01  e=5.500E-01  Thermus aquaticus
  3imk-assembly1_A  TM=6.424E-01  e=3.176E+00  Syntrophus aciditrophicus SB
  8t64-assembly1_A  TM=4.572E-01  e=5.566E+00  Nitrosococcus halophilus Nc 4
  8cp3-assembly1_A  TM=4.364E-01  e=6.404E+00  Methanococcus maripaludis S2

Sequence (82 aa):
MVGGFLKPAPPSICEDLGQRIALDYDVIFSCVDRPWPRAVLNQLAYSDLIPVIDGGIAIDPFAGRELNQHRARTRPPSSWTC

pLDDT: mean 75.35, std 19.9, range [37.81, 95.62]

Mean predicted aligned error: 12.42 Å